Protein AF-A0A2V6L6J7-F1 (afdb_monomer)

pLDDT: mean 81.8, std 17.71, range [30.2, 98.44]

Structure (mmCIF, N/CA/C/O backbone):
data_AF-A0A2V6L6J7-F1
#
_entry.id   AF-A0A2V6L6J7-F1
#
loop_
_atom_site.group_PDB
_atom_site.id
_atom_site.type_symbol
_atom_site.label_atom_id
_atom_site.label_alt_id
_atom_site.label_comp_id
_atom_site.label_asym_id
_atom_site.label_entity_id
_atom_site.label_seq_id
_atom_site.pdbx_PDB_ins_code
_atom_site.Cartn_x
_atom_site.Cartn_y
_atom_site.Cartn_z
_atom_site.occupancy
_atom_site.B_iso_or_equiv
_atom_si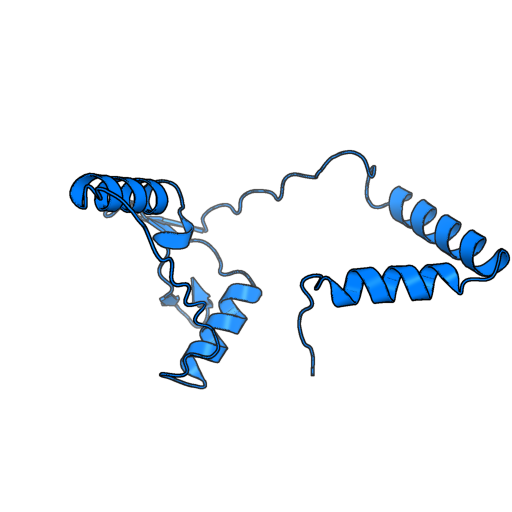te.auth_seq_id
_atom_site.auth_comp_id
_atom_site.auth_asym_id
_atom_site.auth_atom_id
_atom_site.pdbx_PDB_model_num
ATOM 1 N N . MET A 1 1 ? 20.196 -15.441 0.631 1.00 30.20 1 MET A N 1
ATOM 2 C CA . MET A 1 1 ? 21.109 -14.277 0.622 1.00 30.20 1 MET A CA 1
ATOM 3 C C . MET A 1 1 ? 20.288 -13.004 0.439 1.00 30.20 1 MET A C 1
ATOM 5 O O . MET A 1 1 ? 19.447 -12.973 -0.448 1.00 30.20 1 MET A O 1
ATOM 9 N N . SER A 1 2 ? 20.551 -12.001 1.285 1.00 36.09 2 SER A N 1
ATOM 10 C CA . SER A 1 2 ? 20.147 -10.583 1.176 1.00 36.09 2 SER A CA 1
ATOM 11 C C . SER A 1 2 ? 18.749 -10.167 1.686 1.00 36.09 2 SER A C 1
ATOM 13 O O . SER A 1 2 ? 17.811 -9.867 0.937 1.00 36.09 2 SER A O 1
ATOM 15 N N . GLU A 1 3 ? 18.656 -10.065 3.018 1.00 34.81 3 GLU A N 1
ATOM 16 C CA . GLU A 1 3 ? 17.744 -9.159 3.730 1.00 34.81 3 GLU A CA 1
ATOM 17 C C . GLU A 1 3 ? 18.051 -7.702 3.347 1.00 34.81 3 GLU A C 1
ATOM 19 O O . GLU A 1 3 ? 19.176 -7.224 3.488 1.00 34.81 3 GLU A O 1
ATOM 24 N N . VAL A 1 4 ? 17.042 -7.001 2.827 1.00 40.53 4 VAL A N 1
ATOM 25 C CA . VAL A 1 4 ? 17.108 -5.570 2.512 1.00 40.53 4 VAL A CA 1
ATOM 26 C C . VAL A 1 4 ? 16.685 -4.812 3.769 1.00 40.53 4 VAL A C 1
ATOM 28 O O . VAL A 1 4 ? 15.577 -4.969 4.272 1.00 40.53 4 VAL A O 1
ATOM 31 N N . ASN A 1 5 ? 17.639 -4.059 4.300 1.00 38.41 5 ASN A N 1
ATOM 32 C CA . ASN A 1 5 ? 17.691 -3.518 5.650 1.00 38.41 5 ASN A CA 1
ATOM 33 C C . ASN A 1 5 ? 17.030 -2.130 5.723 1.00 38.41 5 ASN A C 1
ATOM 35 O O . ASN A 1 5 ? 17.643 -1.131 5.352 1.00 38.41 5 ASN A O 1
ATOM 39 N N . ALA A 1 6 ? 15.797 -2.063 6.227 1.00 39.56 6 ALA A N 1
ATOM 40 C CA . ALA A 1 6 ? 15.282 -0.842 6.845 1.00 39.56 6 ALA A CA 1
ATOM 41 C C . ALA A 1 6 ? 15.848 -0.747 8.278 1.00 39.56 6 ALA A C 1
ATOM 43 O O . ALA A 1 6 ? 15.905 -1.769 8.969 1.00 39.56 6 ALA A O 1
ATOM 44 N N . PRO A 1 7 ? 16.278 0.432 8.764 1.00 42.53 7 PRO A N 1
ATOM 45 C CA . PRO A 1 7 ? 16.996 0.527 10.030 1.00 42.53 7 PRO A CA 1
ATOM 46 C C . PRO A 1 7 ? 16.083 0.206 11.226 1.00 42.53 7 PRO A C 1
ATOM 48 O O . PRO A 1 7 ? 15.364 1.058 11.740 1.00 42.53 7 PRO A O 1
ATOM 51 N N . SER A 1 8 ? 16.147 -1.040 11.702 1.00 52.25 8 SER A N 1
ATOM 52 C CA . SER A 1 8 ? 15.601 -1.466 12.995 1.00 52.25 8 SER A CA 1
ATOM 53 C C . SER A 1 8 ? 16.266 -0.694 14.147 1.00 52.25 8 SER A C 1
ATOM 55 O O . SER A 1 8 ? 17.456 -0.374 14.086 1.00 52.25 8 SER A O 1
ATOM 57 N N . LYS A 1 9 ? 15.538 -0.442 15.248 1.00 50.69 9 LYS A N 1
ATOM 58 C CA . LYS A 1 9 ? 16.102 0.143 16.487 1.00 50.69 9 LYS A CA 1
ATOM 59 C C . LYS A 1 9 ? 17.347 -0.620 16.969 1.00 50.69 9 LYS A C 1
ATOM 61 O O . LYS A 1 9 ? 18.286 0.002 17.463 1.00 50.69 9 LYS A O 1
ATOM 66 N N . ALA A 1 10 ? 17.393 -1.935 16.745 1.00 52.72 10 ALA A N 1
ATOM 67 C CA . ALA A 1 10 ? 18.552 -2.775 17.035 1.00 52.72 10 ALA A CA 1
ATOM 68 C C . ALA A 1 10 ? 19.786 -2.398 16.190 1.00 52.72 10 ALA A C 1
ATOM 70 O O . ALA A 1 10 ? 20.893 -2.337 16.722 1.00 52.72 10 ALA A O 1
ATOM 71 N N . ASN A 1 11 ? 19.602 -2.035 14.914 1.00 61.94 11 ASN A N 1
ATOM 72 C CA . ASN A 1 11 ? 20.689 -1.575 14.043 1.00 61.94 11 ASN A CA 1
ATOM 73 C C . ASN A 1 11 ? 21.234 -0.212 14.471 1.00 61.94 11 ASN A C 1
ATOM 75 O O . ASN A 1 11 ? 22.439 0.010 14.393 1.00 61.94 11 ASN A O 1
ATOM 79 N N . SER A 1 12 ? 20.382 0.686 14.975 1.00 59.88 12 SER A N 1
ATOM 80 C CA . SER A 1 12 ? 20.836 1.977 15.509 1.00 59.88 12 SER A CA 1
ATOM 81 C C . SER A 1 12 ? 21.705 1.804 16.761 1.00 59.88 12 SER A C 1
ATOM 83 O O . SER A 1 12 ? 22.740 2.456 16.894 1.00 59.88 12 SER A O 1
ATOM 85 N N . ILE A 1 13 ? 21.329 0.885 17.657 1.00 71.44 13 ILE A N 1
ATOM 86 C CA . ILE A 1 13 ? 22.099 0.577 18.872 1.00 71.44 13 ILE A CA 1
ATOM 87 C C . ILE A 1 13 ? 23.423 -0.110 18.513 1.00 71.44 13 ILE A C 1
ATOM 89 O O . ILE A 1 13 ? 24.479 0.328 18.970 1.00 71.44 13 ILE A O 1
ATOM 93 N N . ALA A 1 14 ? 23.388 -1.116 17.635 1.00 76.00 14 ALA A N 1
ATOM 94 C CA . ALA A 1 14 ? 24.585 -1.813 17.169 1.00 76.00 14 ALA A CA 1
ATOM 95 C C . ALA A 1 14 ? 25.555 -0.869 16.434 1.00 76.00 14 ALA A C 1
ATOM 97 O O . ALA A 1 14 ? 26.770 -0.953 16.617 1.00 76.00 14 ALA A O 1
ATOM 98 N N . LEU A 1 15 ? 25.039 0.079 15.645 1.00 72.81 15 LEU A N 1
ATOM 99 C CA . LEU A 1 15 ? 25.854 1.095 14.980 1.00 72.81 15 LEU A CA 1
ATOM 100 C C . LEU A 1 15 ? 26.526 2.030 15.994 1.00 72.81 15 LEU A C 1
ATOM 102 O O . LEU A 1 15 ? 27.722 2.289 15.880 1.00 72.81 15 LEU A O 1
ATOM 106 N N . LYS A 1 16 ? 25.795 2.487 17.019 1.00 77.62 16 LYS A N 1
ATOM 107 C CA . LYS A 1 16 ? 26.356 3.322 18.095 1.00 77.62 16 LYS A CA 1
ATOM 108 C C . LYS A 1 16 ? 27.465 2.598 18.863 1.00 77.62 16 LYS A C 1
ATOM 110 O O . LYS A 1 16 ? 28.500 3.199 19.131 1.00 77.62 16 LYS A O 1
ATOM 115 N N . GLN A 1 17 ? 27.287 1.311 19.156 1.00 79.25 17 GLN A N 1
ATOM 116 C CA . GLN A 1 17 ? 28.305 0.488 19.821 1.00 79.25 17 GLN A CA 1
ATOM 117 C C . GLN A 1 17 ? 29.558 0.306 18.953 1.00 79.25 17 GLN A C 1
ATOM 119 O O . GLN A 1 17 ? 30.677 0.465 19.438 1.00 79.25 17 GLN A O 1
ATOM 124 N N . ARG A 1 18 ? 29.387 0.049 17.650 1.00 79.50 18 ARG A N 1
ATOM 125 C CA . ARG A 1 18 ? 30.509 -0.075 16.704 1.00 79.50 18 ARG A CA 1
ATOM 126 C C . ARG A 1 18 ? 31.275 1.236 16.534 1.00 79.50 18 ARG A C 1
ATOM 128 O O . ARG A 1 18 ? 32.496 1.207 16.445 1.00 79.50 18 ARG A O 1
ATOM 135 N N . LEU A 1 19 ? 30.579 2.375 16.528 1.00 82.69 19 LEU A N 1
ATOM 136 C CA . LEU A 1 19 ? 31.206 3.699 16.483 1.00 82.69 19 LEU A CA 1
ATOM 137 C C . LEU A 1 19 ? 31.969 4.024 17.778 1.00 82.69 19 LEU A C 1
ATOM 139 O O . LEU A 1 19 ? 33.038 4.630 17.715 1.00 82.69 19 LEU A O 1
ATOM 143 N N . ALA A 1 20 ? 31.465 3.585 18.936 1.00 84.00 20 ALA A N 1
ATOM 144 C CA . ALA A 1 20 ? 32.133 3.765 20.226 1.00 84.00 20 ALA A CA 1
ATOM 145 C C . ALA A 1 20 ? 33.454 2.977 20.337 1.00 84.00 20 ALA A C 1
ATOM 147 O O . ALA A 1 20 ? 34.374 3.424 21.019 1.00 84.00 20 ALA A O 1
ATOM 148 N N . GLY A 1 21 ? 33.571 1.844 19.635 1.00 88.12 21 GLY A N 1
ATOM 149 C CA . GLY A 1 21 ? 34.775 1.006 19.613 1.00 88.12 21 GLY A CA 1
ATOM 150 C C . GLY A 1 21 ? 35.913 1.502 18.709 1.00 88.12 21 GLY A C 1
ATOM 151 O O . GLY A 1 21 ? 36.960 0.862 18.660 1.00 88.12 21 GLY A O 1
ATOM 152 N N . LEU A 1 22 ? 35.741 2.610 17.980 1.00 90.44 22 LEU A N 1
ATOM 153 C CA . LEU A 1 22 ? 36.768 3.104 17.058 1.00 90.44 22 LEU A CA 1
ATOM 154 C C . LEU A 1 22 ? 37.923 3.782 17.809 1.00 90.44 22 LEU A C 1
ATOM 156 O O . LEU A 1 22 ? 37.706 4.643 18.669 1.00 90.44 22 LEU A O 1
ATOM 160 N N . SER A 1 23 ? 39.163 3.479 17.425 1.00 91.38 23 SER A N 1
ATOM 161 C CA . SER A 1 23 ? 40.344 4.231 17.869 1.00 91.38 23 SER A CA 1
ATOM 162 C C . SER A 1 23 ? 40.348 5.657 17.299 1.00 91.38 23 SER A C 1
ATOM 164 O O . SER A 1 23 ? 39.638 5.955 16.335 1.00 91.38 23 SER A O 1
ATOM 166 N N . ALA A 1 24 ? 41.158 6.557 17.864 1.00 86.62 24 ALA A N 1
ATOM 167 C CA . ALA A 1 24 ? 41.260 7.940 17.382 1.00 86.62 24 ALA A CA 1
ATOM 168 C C . ALA A 1 24 ? 41.613 8.013 15.881 1.00 86.62 24 ALA A C 1
ATOM 170 O O . ALA A 1 24 ? 40.986 8.760 15.131 1.00 86.62 24 ALA A O 1
ATOM 171 N N . ASN A 1 25 ? 42.529 7.156 15.422 1.00 88.69 25 ASN A N 1
ATOM 172 C CA . ASN A 1 25 ? 42.944 7.095 14.018 1.00 88.69 25 ASN A CA 1
ATOM 173 C C . ASN A 1 25 ? 41.842 6.533 13.106 1.00 88.69 25 ASN A C 1
ATOM 175 O O . ASN A 1 25 ? 41.653 7.019 11.994 1.00 88.69 25 ASN A O 1
ATOM 179 N N . GLN A 1 26 ? 41.071 5.547 13.577 1.00 87.56 26 GLN A N 1
ATOM 180 C CA . GLN A 1 26 ? 39.934 5.004 12.827 1.00 87.56 26 GLN A CA 1
ATOM 181 C C . GLN A 1 26 ? 38.789 6.016 12.709 1.00 87.56 26 GLN A C 1
ATOM 183 O O . GLN A 1 26 ? 38.180 6.123 11.647 1.00 87.56 26 GLN A O 1
ATOM 188 N N . ARG A 1 27 ? 38.523 6.794 13.769 1.00 84.75 27 ARG A N 1
ATOM 189 C CA . ARG A 1 27 ? 37.561 7.906 13.724 1.00 84.75 27 ARG A CA 1
ATOM 190 C C . ARG A 1 27 ? 38.013 8.982 12.743 1.00 84.75 27 ARG A C 1
ATOM 192 O O . ARG A 1 27 ? 37.205 9.419 11.934 1.00 84.75 27 ARG A O 1
ATOM 199 N N . ALA A 1 28 ? 39.292 9.359 12.765 1.00 84.94 28 ALA A N 1
ATOM 200 C CA . ALA A 1 28 ? 39.850 10.333 11.829 1.00 84.94 28 ALA A CA 1
ATOM 201 C C . ALA A 1 28 ? 39.745 9.857 10.369 1.00 84.94 28 ALA A C 1
ATOM 203 O O . ALA A 1 28 ? 39.314 10.617 9.505 1.00 84.94 28 ALA A O 1
ATOM 204 N N . LEU A 1 29 ? 40.056 8.583 10.098 1.00 88.25 29 LEU A N 1
ATOM 205 C CA . LEU A 1 29 ? 39.926 7.995 8.762 1.00 88.25 29 LEU A CA 1
ATOM 206 C C . LEU A 1 29 ? 38.462 7.920 8.300 1.00 88.25 29 LEU A C 1
ATOM 208 O O . LEU A 1 29 ? 38.170 8.221 7.145 1.00 88.25 29 LEU A O 1
ATOM 212 N N . LEU A 1 30 ? 37.539 7.542 9.189 1.00 85.50 30 LEU A N 1
ATOM 213 C CA . LEU A 1 30 ? 36.106 7.507 8.892 1.00 85.50 30 LEU A CA 1
ATOM 214 C C . LEU A 1 30 ? 35.566 8.908 8.581 1.00 85.50 30 LEU A C 1
ATOM 216 O O . LEU A 1 30 ? 34.865 9.074 7.590 1.00 85.50 30 LEU A O 1
ATOM 220 N N . LEU A 1 31 ? 35.909 9.912 9.393 1.00 84.62 31 LEU A N 1
ATOM 221 C CA . LEU A 1 31 ? 35.501 11.300 9.165 1.00 84.62 31 LEU A CA 1
ATOM 222 C C . LEU A 1 31 ? 36.067 11.848 7.854 1.00 84.62 31 LEU A C 1
ATOM 224 O O . LEU A 1 31 ? 35.345 12.518 7.121 1.00 84.62 31 LEU A O 1
ATOM 228 N N . ARG A 1 32 ? 37.321 11.512 7.528 1.00 81.00 32 ARG A N 1
ATOM 229 C CA . ARG A 1 32 ? 37.935 11.857 6.245 1.00 81.00 32 ARG A CA 1
ATOM 230 C C . ARG A 1 32 ? 37.170 11.239 5.072 1.00 81.00 32 ARG A C 1
ATOM 232 O O . ARG A 1 32 ? 36.793 11.972 4.172 1.00 81.00 32 ARG A O 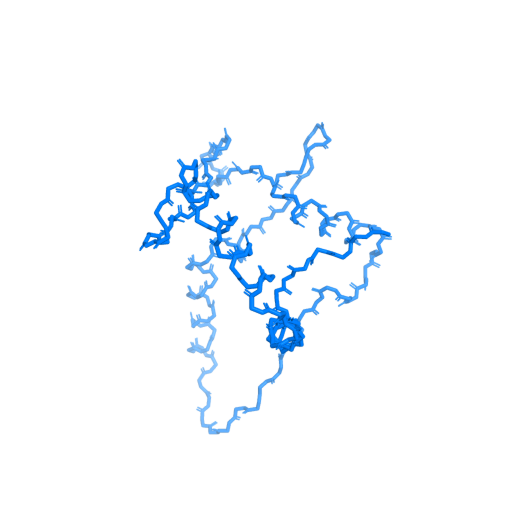1
ATOM 239 N N . ARG A 1 33 ? 36.846 9.941 5.122 1.00 79.94 33 ARG A N 1
ATOM 240 C CA . ARG A 1 33 ? 36.060 9.272 4.066 1.00 79.94 33 ARG A CA 1
ATOM 241 C C . ARG A 1 33 ? 34.640 9.824 3.940 1.00 79.94 33 ARG A C 1
ATOM 243 O O . ARG A 1 33 ? 34.180 10.049 2.834 1.00 79.94 33 ARG A O 1
ATOM 250 N N . LEU A 1 34 ? 33.963 10.085 5.060 1.00 79.00 34 LEU A N 1
ATOM 251 C CA . LEU A 1 34 ? 32.627 10.699 5.066 1.00 79.00 34 LEU A CA 1
ATOM 252 C C . LEU A 1 34 ? 32.639 12.153 4.562 1.00 79.00 34 LEU A C 1
ATOM 254 O O . LEU A 1 34 ? 31.601 12.658 4.142 1.00 79.00 34 LEU A O 1
ATOM 258 N N . GLY A 1 35 ? 33.781 12.840 4.650 1.00 67.31 35 GLY A N 1
ATOM 259 C CA . GLY A 1 35 ? 33.996 14.165 4.070 1.00 67.31 35 GLY A CA 1
ATOM 260 C C . GLY A 1 35 ? 34.349 14.116 2.582 1.00 67.31 35 GLY A C 1
ATOM 261 O O . GLY A 1 35 ? 33.833 14.926 1.823 1.00 67.31 35 GLY A O 1
ATOM 262 N N . GLU A 1 36 ? 35.166 13.148 2.160 1.00 61.75 36 GLU A N 1
ATOM 263 C CA . GLU A 1 36 ? 35.541 12.916 0.755 1.00 61.75 36 GLU A CA 1
ATOM 264 C C . GLU A 1 36 ? 34.332 12.452 -0.090 1.00 61.75 36 GLU A C 1
ATOM 266 O O . GLU A 1 36 ? 34.170 12.886 -1.228 1.00 61.75 36 GLU A O 1
ATOM 271 N N . ASP A 1 37 ? 33.405 11.682 0.489 1.00 53.31 37 ASP A N 1
ATOM 272 C CA . ASP A 1 37 ? 32.157 11.259 -0.176 1.00 53.31 37 ASP A CA 1
ATOM 273 C C . ASP A 1 37 ? 31.137 12.415 -0.333 1.00 53.31 37 ASP A C 1
ATOM 275 O O . ASP A 1 37 ? 30.230 12.371 -1.164 1.00 53.31 37 ASP A O 1
ATOM 279 N N . LYS A 1 38 ? 31.304 13.514 0.426 1.00 51.69 38 LYS A N 1
ATOM 280 C CA . LYS A 1 38 ? 30.492 14.740 0.276 1.00 51.69 38 LYS A CA 1
ATOM 281 C C . LYS A 1 38 ? 30.953 15.645 -0.870 1.00 51.69 38 LYS A C 1
ATOM 283 O O . LYS A 1 38 ? 30.208 16.552 -1.241 1.00 51.69 38 LYS A O 1
ATOM 288 N N . SER A 1 39 ? 32.156 15.435 -1.416 1.00 47.03 39 SER A N 1
ATOM 289 C CA . SER A 1 39 ? 32.667 16.227 -2.547 1.00 47.03 39 SER A CA 1
ATOM 290 C C . SER A 1 39 ? 32.174 15.757 -3.922 1.00 47.03 39 SER A C 1
ATOM 292 O O . SER A 1 39 ? 32.237 16.548 -4.857 1.00 47.03 39 SER A O 1
ATOM 294 N N . GLU A 1 40 ? 31.601 14.551 -4.044 1.00 48.81 40 GLU A N 1
ATOM 295 C CA . GLU A 1 40 ? 30.917 14.101 -5.277 1.00 48.81 40 GLU A CA 1
ATOM 296 C C . GLU A 1 40 ? 29.401 13.893 -5.110 1.00 48.81 40 GLU A C 1
ATOM 298 O O . GLU A 1 40 ? 28.659 13.928 -6.093 1.00 48.81 40 GLU A O 1
ATOM 303 N N . VAL A 1 41 ? 28.888 13.793 -3.878 1.00 49.91 41 VAL A N 1
ATOM 304 C CA . VAL A 1 41 ? 27.444 13.790 -3.603 1.00 49.91 41 VAL A CA 1
ATOM 305 C C . VAL A 1 41 ? 27.117 14.954 -2.674 1.00 49.91 41 VAL A C 1
ATOM 307 O O . VAL A 1 41 ? 27.402 14.930 -1.480 1.00 49.91 41 VAL A O 1
ATOM 310 N N . GLY A 1 42 ? 26.549 16.006 -3.269 1.00 45.88 42 GLY A N 1
ATOM 311 C CA . GLY A 1 42 ? 26.365 17.319 -2.658 1.00 45.88 42 GLY A CA 1
ATOM 312 C C . GLY A 1 42 ? 25.810 17.324 -1.229 1.00 45.88 42 GLY A C 1
ATOM 313 O O . GLY A 1 42 ? 24.902 16.572 -0.890 1.00 45.88 42 GLY A O 1
ATOM 314 N N . SER A 1 43 ? 26.373 18.238 -0.433 1.00 48.28 43 SER A N 1
ATOM 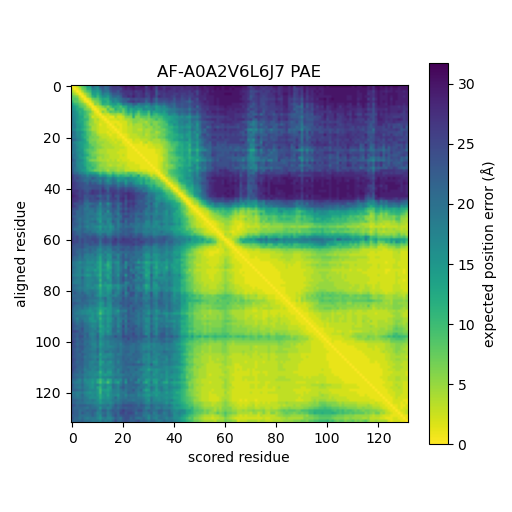315 C CA . SER A 1 43 ? 25.807 18.888 0.756 1.00 48.28 43 SER A CA 1
ATOM 316 C C . SER A 1 43 ? 24.792 18.068 1.566 1.00 48.28 43 SER A C 1
ATOM 318 O O . SER A 1 43 ? 23.587 18.061 1.311 1.00 48.28 43 SER A O 1
ATOM 320 N N . ALA A 1 44 ? 25.283 17.457 2.646 1.00 50.25 44 ALA A N 1
ATOM 321 C CA . ALA A 1 44 ? 24.456 17.030 3.768 1.00 50.25 44 ALA A CA 1
ATOM 322 C C . ALA A 1 44 ? 23.822 18.260 4.447 1.00 50.25 44 ALA A C 1
ATOM 324 O O . ALA A 1 44 ? 24.391 18.827 5.378 1.00 50.25 44 ALA A O 1
ATOM 325 N N . GLY A 1 45 ? 22.664 18.672 3.939 1.00 48.09 45 GLY A N 1
ATOM 326 C CA . GLY A 1 45 ? 21.898 19.826 4.411 1.00 48.09 45 GLY A CA 1
ATOM 327 C C . GLY A 1 45 ? 20.530 19.962 3.743 1.00 48.09 45 GLY A C 1
ATOM 328 O O . GLY A 1 45 ? 19.606 20.484 4.355 1.00 48.09 45 GLY A O 1
ATOM 329 N N . GLU A 1 46 ? 20.349 19.406 2.547 1.00 51.00 46 GLU A N 1
ATOM 330 C CA . GLU A 1 46 ? 19.032 19.278 1.930 1.00 51.00 46 GLU A CA 1
ATOM 331 C C . GLU A 1 46 ? 18.595 17.819 2.006 1.00 51.00 46 GLU A C 1
ATOM 333 O O . GLU A 1 46 ? 19.252 16.931 1.460 1.00 51.00 46 GLU A O 1
ATOM 338 N N . TRP A 1 47 ? 17.458 17.550 2.653 1.00 55.38 47 TRP A N 1
ATOM 339 C CA . TRP A 1 47 ? 16.674 16.376 2.286 1.00 55.38 47 TRP A CA 1
ATOM 340 C C . TRP A 1 47 ? 16.377 16.537 0.799 1.00 55.38 47 TRP A C 1
ATOM 342 O O . TRP A 1 47 ? 15.447 17.252 0.431 1.00 55.38 47 TRP A O 1
ATOM 352 N N . ARG A 1 48 ? 17.198 15.926 -0.062 1.00 62.53 48 ARG A N 1
ATOM 353 C CA . ARG A 1 48 ? 16.900 15.830 -1.485 1.00 62.53 48 ARG A CA 1
ATOM 354 C C . ARG A 1 48 ? 15.561 15.125 -1.565 1.00 62.53 48 ARG A C 1
ATOM 356 O O . ARG A 1 48 ? 15.469 13.929 -1.282 1.00 62.53 48 ARG A O 1
ATOM 363 N N . ALA A 1 49 ? 14.520 15.901 -1.856 1.00 71.69 49 ALA A N 1
ATOM 364 C CA . ALA A 1 49 ? 13.195 15.371 -2.087 1.00 71.69 49 ALA A CA 1
ATOM 365 C C . ALA A 1 49 ? 13.349 14.229 -3.089 1.00 71.69 49 ALA A C 1
ATOM 367 O O . ALA A 1 49 ? 13.948 14.425 -4.149 1.00 71.69 49 ALA A O 1
ATOM 368 N N . ILE A 1 50 ? 12.883 13.033 -2.722 1.00 72.06 50 ILE A N 1
ATOM 369 C CA . ILE A 1 50 ? 12.885 11.902 -3.645 1.00 72.06 50 ILE A CA 1
ATOM 370 C C . ILE A 1 50 ? 12.066 12.369 -4.851 1.00 72.06 50 ILE A C 1
ATOM 372 O O . ILE A 1 50 ? 10.887 12.701 -4.666 1.00 72.06 50 ILE A O 1
ATOM 376 N N . PRO A 1 51 ? 12.671 12.474 -6.049 1.00 75.81 51 PRO A N 1
ATOM 377 C CA . PRO A 1 51 ? 11.952 12.942 -7.217 1.00 75.81 51 PRO A CA 1
ATOM 378 C C . PRO A 1 51 ? 10.727 12.060 -7.416 1.00 75.81 51 PRO A C 1
ATOM 380 O O . PRO A 1 51 ? 10.825 10.832 -7.342 1.00 75.81 51 PRO A O 1
ATOM 383 N N . ARG A 1 52 ? 9.561 12.673 -7.634 1.00 78.44 52 ARG A N 1
ATOM 384 C CA . ARG A 1 52 ? 8.370 11.895 -7.971 1.00 78.44 52 ARG A CA 1
ATOM 385 C C . ARG A 1 52 ? 8.635 11.177 -9.288 1.00 78.44 52 ARG A C 1
ATOM 387 O O . ARG A 1 52 ? 9.052 11.811 -10.256 1.00 78.44 52 ARG A O 1
ATOM 394 N N . ALA A 1 53 ? 8.394 9.868 -9.303 1.00 81.12 53 ALA A N 1
ATOM 395 C CA . ALA A 1 53 ? 8.408 9.105 -10.539 1.00 81.12 53 ALA A CA 1
ATOM 396 C C . ALA A 1 53 ? 7.404 9.733 -11.514 1.00 81.12 53 ALA A C 1
ATOM 398 O O . ALA A 1 53 ? 6.311 10.140 -11.111 1.00 81.12 53 ALA A O 1
ATOM 399 N N . GLN A 1 54 ? 7.798 9.847 -12.777 1.00 86.88 54 GLN A N 1
ATOM 400 C CA . GLN A 1 54 ? 6.881 10.251 -13.833 1.00 86.88 54 GLN A CA 1
ATOM 401 C C . GLN A 1 54 ? 6.092 9.017 -14.286 1.00 86.88 54 GLN A C 1
ATOM 403 O O . GLN A 1 54 ? 6.658 7.919 -14.297 1.00 86.88 54 GLN A O 1
ATOM 408 N N . PRO A 1 55 ? 4.798 9.166 -14.610 1.00 91.38 55 PRO A N 1
ATOM 409 C CA . PRO A 1 55 ? 4.024 8.056 -15.140 1.00 91.38 55 PRO A CA 1
ATOM 410 C C . PRO A 1 55 ? 4.559 7.656 -16.518 1.00 91.38 55 PRO A C 1
ATOM 412 O O . PRO A 1 55 ? 4.958 8.510 -17.307 1.00 91.38 55 PRO A O 1
ATOM 415 N N . LEU A 1 56 ? 4.540 6.357 -16.808 1.00 89.94 56 LEU A N 1
ATOM 416 C CA . LEU A 1 56 ? 4.846 5.805 -18.129 1.00 89.94 56 LEU A CA 1
ATOM 417 C C . LEU A 1 56 ? 3.728 6.118 -19.121 1.00 89.94 56 LEU A C 1
ATOM 419 O O . LEU A 1 56 ? 3.986 6.440 -20.276 1.00 89.94 56 LEU A O 1
ATOM 423 N N . ARG A 1 57 ? 2.480 6.036 -18.652 1.00 92.06 57 ARG A N 1
ATOM 424 C CA . ARG A 1 57 ? 1.279 6.389 -19.409 1.00 92.06 57 ARG A CA 1
ATOM 425 C C . ARG A 1 57 ? 0.169 6.842 -18.470 1.00 92.06 57 ARG A C 1
ATOM 427 O O . ARG A 1 57 ? 0.167 6.508 -17.283 1.00 92.06 57 ARG A O 1
ATOM 434 N N . VAL A 1 58 ? -0.766 7.606 -19.019 1.00 90.50 58 VAL A N 1
ATOM 435 C CA . VAL A 1 58 ? -2.004 8.000 -18.347 1.00 90.50 58 VAL A CA 1
ATOM 436 C C . VAL A 1 58 ? -3.159 7.531 -19.214 1.00 90.50 58 VAL A C 1
ATOM 438 O O . VAL A 1 58 ? -3.244 7.885 -20.386 1.00 90.50 58 VAL A O 1
ATOM 441 N N . GLU A 1 59 ? -4.021 6.716 -18.634 1.00 88.00 59 GLU A N 1
ATOM 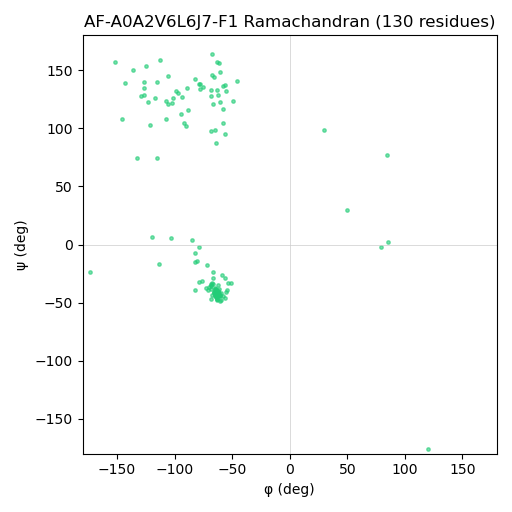442 C CA . GLU A 1 59 ? -5.240 6.214 -19.250 1.00 88.00 59 GLU A CA 1
ATOM 443 C C . GLU A 1 59 ? -6.370 7.202 -18.939 1.00 88.00 59 GLU A C 1
ATOM 445 O O . GLU A 1 59 ? -6.469 7.698 -17.816 1.00 88.00 59 GLU A O 1
ATOM 450 N N . GLU A 1 60 ? -7.182 7.565 -19.936 1.00 78.25 60 GLU A N 1
ATOM 451 C CA . GLU A 1 60 ? -8.180 8.637 -19.784 1.00 78.25 60 GLU A CA 1
ATOM 452 C C . GLU A 1 60 ? -9.442 8.181 -19.038 1.00 78.25 60 GLU A C 1
ATOM 454 O O . GLU A 1 60 ? -10.040 8.964 -18.293 1.00 78.25 60 GLU A O 1
ATOM 459 N N . HIS A 1 61 ? -9.838 6.914 -19.191 1.00 72.25 61 HIS A N 1
ATOM 460 C CA . HIS A 1 61 ? -11.089 6.382 -18.653 1.00 72.25 61 HIS A CA 1
ATOM 461 C C . HIS A 1 61 ? -10.966 4.915 -18.207 1.00 72.25 61 HIS A C 1
ATOM 463 O O . HIS A 1 61 ? -10.959 4.032 -19.063 1.00 72.25 61 HIS A O 1
ATOM 469 N N . PRO A 1 62 ? -10.972 4.625 -16.889 1.00 76.75 62 PRO A N 1
ATOM 470 C CA . PRO A 1 62 ? -10.841 5.564 -15.765 1.00 76.75 62 PRO A CA 1
ATOM 471 C C . PRO A 1 62 ? -9.492 6.305 -15.788 1.00 76.75 62 PRO A C 1
ATOM 473 O O . PRO A 1 62 ? -8.527 5.797 -16.345 1.00 76.75 62 PRO A O 1
ATOM 476 N N . ARG A 1 63 ? -9.404 7.495 -15.164 1.00 82.56 63 ARG A N 1
ATOM 477 C CA . ARG A 1 63 ? -8.126 8.224 -15.050 1.00 82.56 63 ARG A CA 1
ATOM 478 C C . ARG A 1 63 ? -7.134 7.449 -14.183 1.00 82.56 63 ARG A C 1
ATOM 480 O O . ARG A 1 63 ? -7.199 7.541 -12.957 1.00 82.56 63 ARG A O 1
ATOM 487 N N . VAL A 1 64 ? -6.227 6.713 -14.818 1.00 88.12 64 VAL A N 1
ATOM 488 C CA . VAL A 1 64 ? -5.217 5.870 -14.163 1.00 88.12 64 VAL A CA 1
ATOM 489 C C . VAL A 1 64 ? -3.841 6.235 -14.700 1.00 88.12 64 VAL A C 1
ATOM 491 O O . VAL A 1 64 ? -3.626 6.295 -15.904 1.00 88.12 64 VAL A O 1
ATOM 494 N N . ALA A 1 65 ? -2.902 6.505 -13.800 1.00 91.12 65 ALA A N 1
ATOM 495 C CA . ALA A 1 65 ? -1.508 6.733 -14.147 1.00 91.12 65 ALA A CA 1
ATOM 496 C C . ALA A 1 65 ? -0.708 5.466 -13.838 1.00 91.12 65 ALA A C 1
ATOM 498 O O . ALA A 1 65 ? -0.762 4.959 -12.717 1.00 91.12 65 ALA A O 1
ATOM 499 N N . VAL A 1 66 ? 0.023 4.968 -14.831 1.00 92.12 66 VAL A N 1
ATOM 500 C CA . VAL A 1 66 ? 0.822 3.744 -14.729 1.00 92.12 66 VAL A CA 1
ATOM 501 C C . VAL A 1 66 ? 2.270 4.119 -14.463 1.00 92.12 66 VAL A C 1
ATOM 503 O O . VAL A 1 66 ? 2.827 4.986 -15.137 1.00 92.12 66 VAL A O 1
ATOM 506 N N . TYR A 1 67 ? 2.883 3.474 -13.478 1.00 92.56 67 TYR A N 1
ATOM 507 C CA . TYR A 1 67 ? 4.247 3.747 -13.033 1.00 92.56 67 TYR A CA 1
ATOM 508 C C . TYR A 1 67 ? 5.071 2.462 -13.083 1.00 92.56 67 TYR A C 1
ATOM 510 O O . TYR A 1 67 ? 4.511 1.382 -12.930 1.00 92.56 67 TYR A O 1
ATOM 518 N N . PRO A 1 68 ? 6.400 2.545 -13.250 1.00 90.19 68 PRO A N 1
ATOM 519 C CA . PRO A 1 68 ? 7.230 1.362 -13.105 1.00 90.19 68 PRO A CA 1
ATOM 520 C C . PRO A 1 68 ? 7.231 0.921 -11.637 1.00 90.19 68 PRO A C 1
ATOM 522 O O . PRO A 1 68 ? 7.466 1.738 -10.736 1.00 90.19 68 PRO A O 1
ATOM 525 N N . ALA A 1 69 ? 7.030 -0.372 -11.381 1.00 92.62 69 ALA A N 1
ATOM 526 C CA . ALA A 1 69 ? 7.158 -0.900 -10.032 1.00 92.62 69 ALA A CA 1
ATOM 527 C C . ALA A 1 69 ? 8.599 -0.743 -9.522 1.00 92.62 69 ALA A C 1
ATOM 529 O O . ALA A 1 69 ? 9.583 -1.091 -10.179 1.00 92.62 69 ALA A O 1
ATOM 530 N N . SER A 1 70 ? 8.745 -0.254 -8.294 1.00 91.75 70 SER A N 1
ATOM 531 C CA . SER A 1 70 ? 10.036 -0.242 -7.611 1.00 91.75 70 SER A CA 1
ATOM 532 C C . SER A 1 70 ? 10.547 -1.668 -7.383 1.00 91.75 70 SER A C 1
ATOM 534 O O . SER A 1 70 ? 9.776 -2.618 -7.236 1.00 91.75 70 SER A O 1
ATOM 536 N N . ARG A 1 71 ? 11.865 -1.823 -7.219 1.00 92.38 71 ARG A N 1
ATOM 537 C CA . ARG A 1 71 ? 12.482 -3.121 -6.878 1.00 92.38 71 ARG A CA 1
ATOM 538 C C . ARG A 1 71 ? 11.874 -3.765 -5.624 1.00 92.38 71 ARG A C 1
ATOM 540 O O . ARG A 1 71 ? 11.796 -4.986 -5.527 1.00 92.38 71 ARG A O 1
ATOM 547 N N . GLY A 1 72 ? 11.451 -2.947 -4.656 1.00 93.06 72 GLY A N 1
ATOM 548 C CA . GLY A 1 72 ? 10.769 -3.423 -3.452 1.00 93.06 72 GLY A CA 1
ATOM 549 C C . GLY A 1 72 ? 9.385 -3.998 -3.758 1.00 93.06 72 GLY A C 1
ATOM 550 O O . GLY A 1 72 ? 9.057 -5.077 -3.267 1.00 93.06 72 GLY A O 1
ATOM 551 N N . GLN A 1 73 ? 8.613 -3.319 -4.611 1.00 94.94 73 GLN A N 1
ATOM 552 C CA . GLN A 1 73 ? 7.304 -3.793 -5.072 1.00 94.94 73 GLN A CA 1
ATOM 553 C C . GLN A 1 73 ? 7.433 -5.082 -5.894 1.00 94.94 73 GLN A C 1
ATOM 555 O O . GLN A 1 73 ? 6.740 -6.045 -5.592 1.00 94.94 73 GLN A O 1
ATOM 560 N N . GLN A 1 74 ? 8.389 -5.162 -6.828 1.00 95.12 74 GLN A N 1
ATOM 561 C CA . GLN A 1 74 ? 8.667 -6.383 -7.602 1.00 95.12 74 GLN A CA 1
ATOM 562 C C . GLN A 1 74 ? 9.011 -7.578 -6.704 1.00 95.12 74 GLN A C 1
ATOM 564 O O . GLN A 1 74 ? 8.477 -8.674 -6.874 1.00 95.12 74 GLN A O 1
ATOM 569 N N . ARG A 1 75 ? 9.865 -7.366 -5.693 1.00 94.62 75 ARG A N 1
ATOM 570 C CA . ARG A 1 75 ? 10.197 -8.404 -4.710 1.00 94.62 75 ARG A CA 1
ATOM 571 C C . ARG A 1 75 ? 8.961 -8.854 -3.932 1.00 94.62 75 ARG A C 1
ATOM 573 O O . ARG A 1 75 ? 8.791 -10.051 -3.721 1.00 94.62 75 ARG A O 1
ATOM 580 N N . MET A 1 76 ? 8.125 -7.916 -3.489 1.00 94.44 76 MET A N 1
ATOM 581 C CA . MET A 1 76 ? 6.913 -8.240 -2.735 1.00 94.44 76 MET A CA 1
ATOM 582 C C . MET A 1 76 ? 5.900 -9.007 -3.590 1.00 94.44 76 MET A C 1
ATOM 584 O O . MET A 1 76 ? 5.335 -9.990 -3.124 1.00 94.44 76 MET A O 1
ATOM 588 N N . TRP A 1 77 ? 5.731 -8.610 -4.852 1.00 93.19 77 TRP A N 1
ATOM 589 C CA . TRP A 1 77 ? 4.886 -9.305 -5.821 1.00 93.19 77 TRP A CA 1
ATOM 590 C C . TRP A 1 77 ? 5.337 -10.749 -6.041 1.00 93.19 77 TRP A C 1
ATOM 592 O O . TRP A 1 77 ? 4.540 -11.678 -5.920 1.00 93.19 77 TRP A O 1
ATOM 602 N N . PHE A 1 78 ? 6.639 -10.958 -6.258 1.00 93.12 78 PHE A N 1
ATOM 603 C CA . PHE A 1 78 ? 7.210 -12.300 -6.352 1.00 93.12 78 PHE A CA 1
ATOM 604 C C . PHE A 1 78 ? 6.908 -13.134 -5.101 1.00 93.12 78 PHE A C 1
ATOM 606 O O . PHE A 1 78 ? 6.482 -14.277 -5.214 1.00 93.12 78 PHE A O 1
ATOM 613 N N . LEU A 1 79 ? 7.094 -12.566 -3.906 1.00 93.25 79 LEU A N 1
ATOM 614 C CA . LEU A 1 79 ? 6.847 -13.269 -2.645 1.00 93.25 79 LEU A CA 1
ATOM 615 C C . LEU A 1 79 ? 5.367 -13.621 -2.448 1.00 93.25 79 LEU A C 1
ATOM 617 O O . LEU A 1 79 ? 5.069 -14.717 -1.974 1.00 93.25 79 LEU A O 1
ATOM 621 N N . HIS A 1 80 ? 4.458 -12.727 -2.843 1.00 91.62 80 HIS A N 1
ATOM 622 C CA . HIS A 1 80 ? 3.019 -12.976 -2.824 1.00 91.62 80 HIS A CA 1
ATOM 623 C C . HIS A 1 80 ? 2.641 -14.166 -3.720 1.00 91.62 80 HIS A C 1
ATOM 625 O O . HIS A 1 80 ? 1.892 -15.043 -3.291 1.00 91.62 80 HIS A O 1
ATOM 631 N N . HIS A 1 81 ? 3.210 -14.242 -4.927 1.00 91.38 81 HIS A N 1
ATOM 632 C CA . HIS A 1 81 ? 2.967 -15.350 -5.856 1.00 91.38 81 HIS A CA 1
ATOM 633 C C . HIS A 1 81 ? 3.703 -16.644 -5.497 1.00 91.38 81 HIS A C 1
ATOM 635 O O . HIS A 1 81 ? 3.194 -17.727 -5.770 1.00 91.38 81 HIS A O 1
ATOM 641 N N . TYR A 1 82 ? 4.884 -16.553 -4.886 1.00 93.81 82 TYR A N 1
ATOM 642 C CA . TYR A 1 82 ? 5.676 -17.714 -4.482 1.00 93.81 82 TYR A CA 1
ATOM 643 C C . TYR A 1 82 ? 5.013 -18.503 -3.344 1.00 93.81 82 TYR A C 1
ATOM 645 O O . TYR A 1 82 ? 5.118 -19.727 -3.298 1.00 93.81 82 TYR A O 1
ATOM 653 N N . ALA A 1 83 ? 4.314 -17.817 -2.435 1.00 92.19 83 ALA A N 1
ATOM 654 C CA . ALA A 1 83 ? 3.588 -18.438 -1.328 1.00 92.19 83 ALA A CA 1
ATOM 655 C C . ALA A 1 83 ? 2.155 -17.877 -1.206 1.00 92.19 83 ALA A C 1
ATOM 657 O O . ALA A 1 83 ? 1.874 -17.100 -0.283 1.00 92.19 83 ALA A O 1
ATOM 658 N N . PRO A 1 84 ? 1.234 -18.268 -2.108 1.00 92.06 84 PRO A N 1
ATOM 659 C CA . PRO A 1 84 ? -0.142 -17.784 -2.091 1.00 92.06 84 PRO A CA 1
ATOM 660 C C . PRO A 1 84 ? -0.835 -18.093 -0.758 1.00 92.06 84 PRO A C 1
ATOM 662 O O . PRO A 1 84 ? -0.703 -19.186 -0.212 1.00 92.06 84 PRO A O 1
ATOM 665 N N . GLY A 1 85 ? -1.575 -17.122 -0.222 1.00 90.31 85 GLY A N 1
ATOM 666 C CA . GLY A 1 85 ? -2.287 -17.255 1.057 1.00 90.31 85 GLY A CA 1
ATOM 667 C C . GLY A 1 85 ? -1.418 -17.089 2.310 1.00 90.31 85 GLY A C 1
ATOM 668 O O . GLY A 1 85 ? -1.947 -17.109 3.420 1.00 90.31 85 GLY A O 1
ATOM 669 N N . SER A 1 86 ? -0.105 -16.886 2.167 1.00 92.88 86 SER A N 1
ATOM 670 C CA . SER A 1 86 ? 0.772 -16.606 3.305 1.00 92.88 86 SER A CA 1
ATOM 671 C C . SER A 1 86 ? 0.481 -15.226 3.921 1.00 92.88 86 SER A C 1
ATOM 673 O O . SER A 1 86 ? 0.537 -14.220 3.209 1.00 92.88 86 SER A O 1
ATOM 675 N N . PRO A 1 87 ? 0.252 -15.127 5.246 1.00 92.06 87 PRO A N 1
ATOM 676 C CA . PRO A 1 87 ? 0.008 -13.853 5.921 1.00 92.06 87 PRO A CA 1
ATOM 677 C C . PRO A 1 87 ? 1.301 -13.127 6.322 1.00 92.06 87 PRO A C 1
ATOM 679 O O . PRO A 1 87 ? 1.237 -12.093 6.979 1.00 92.06 87 PRO A O 1
ATOM 682 N N . VAL A 1 88 ? 2.481 -13.657 5.972 1.00 93.00 88 VAL A N 1
ATOM 683 C CA . VAL A 1 88 ? 3.793 -13.176 6.460 1.00 93.00 88 VAL A CA 1
ATOM 684 C C . VAL A 1 88 ? 4.037 -11.689 6.176 1.00 93.00 88 VAL A C 1
ATOM 686 O O . VAL A 1 88 ? 4.741 -11.030 6.936 1.00 93.00 88 VAL A O 1
ATOM 689 N N . TYR A 1 89 ? 3.442 -11.152 5.109 1.00 89.50 89 TYR A N 1
ATOM 690 C CA . TYR A 1 89 ? 3.563 -9.741 4.727 1.00 89.50 89 TYR A CA 1
ATOM 691 C C . TYR A 1 89 ? 2.328 -8.896 5.064 1.00 89.50 89 TYR A C 1
ATOM 693 O O . TYR A 1 89 ? 2.280 -7.713 4.730 1.00 89.50 89 TYR A O 1
ATOM 701 N N . CYS A 1 90 ? 1.342 -9.466 5.758 1.00 91.62 90 CYS A N 1
ATOM 702 C CA . CYS A 1 90 ? 0.256 -8.702 6.354 1.00 91.62 90 CYS A CA 1
ATOM 703 C C . CYS A 1 90 ? 0.750 -8.027 7.640 1.00 91.62 90 CYS A C 1
ATOM 705 O O . CYS A 1 90 ? 1.430 -8.642 8.459 1.00 91.62 90 CYS A O 1
ATOM 707 N N . VAL A 1 91 ? 0.360 -6.769 7.851 1.00 93.62 91 VAL A N 1
ATOM 708 C CA . VAL A 1 91 ? 0.664 -6.014 9.078 1.00 93.62 91 VAL A CA 1
ATOM 709 C C . VAL A 1 91 ? -0.649 -5.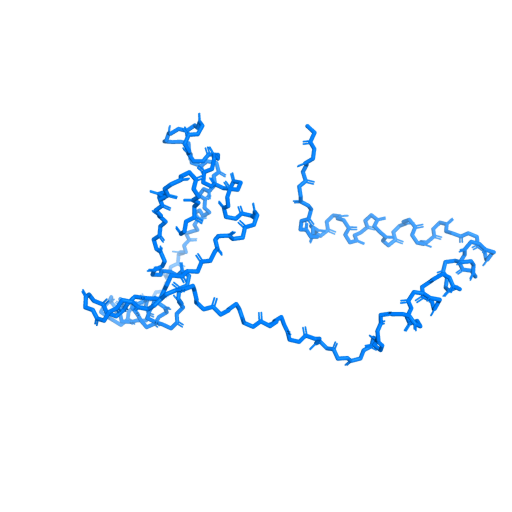715 9.807 1.00 93.62 91 VAL A C 1
ATOM 711 O O . VAL A 1 91 ? -1.157 -4.595 9.727 1.00 93.62 91 VAL A O 1
ATOM 714 N N . PRO A 1 92 ? -1.268 -6.714 10.463 1.00 94.75 92 PRO A N 1
ATOM 715 C CA . PRO A 1 92 ? -2.502 -6.491 11.198 1.00 94.75 92 PRO A CA 1
ATOM 716 C C . PRO A 1 92 ? -2.238 -5.602 12.417 1.00 94.75 92 PRO A C 1
ATOM 718 O O . PRO A 1 92 ? -1.183 -5.655 13.049 1.00 94.75 92 PRO A O 1
ATOM 721 N N . SER A 1 93 ? -3.211 -4.769 12.762 1.00 95.00 93 SER A N 1
ATOM 722 C CA . SER A 1 93 ? -3.198 -3.957 13.977 1.00 95.00 93 SER A CA 1
ATOM 723 C C . SER A 1 93 ? -4.615 -3.883 14.524 1.00 95.00 93 SER A C 1
ATOM 725 O O . SER A 1 93 ? -5.566 -3.756 13.756 1.00 95.00 93 SER A O 1
ATOM 727 N N . ALA A 1 94 ? -4.754 -3.977 15.843 1.00 95.94 94 ALA A N 1
ATOM 728 C CA . ALA A 1 94 ? -6.037 -3.904 16.525 1.00 95.94 94 ALA A CA 1
ATOM 729 C C . ALA A 1 94 ? -5.979 -2.830 17.611 1.00 95.94 94 ALA A C 1
ATOM 731 O O . ALA A 1 94 ? -4.981 -2.706 18.322 1.00 95.94 94 ALA A O 1
ATOM 732 N N . PHE A 1 95 ? -7.062 -2.067 17.736 1.00 93.44 95 PHE A N 1
ATOM 733 C CA . PHE A 1 95 ? -7.191 -0.989 18.707 1.00 93.44 95 PHE A CA 1
ATOM 734 C C . PHE A 1 95 ? -8.461 -1.192 19.524 1.00 93.44 95 PHE A C 1
ATOM 736 O O . PHE A 1 95 ? -9.521 -1.475 18.970 1.00 93.44 95 PHE A O 1
ATOM 743 N N . HIS A 1 96 ? -8.356 -1.026 20.841 1.00 95.69 96 HIS A N 1
ATOM 744 C CA . HIS A 1 96 ? -9.512 -0.993 21.727 1.00 95.69 96 HIS A CA 1
ATOM 745 C C . HIS A 1 96 ? -9.923 0.466 21.943 1.00 95.69 96 HIS A C 1
ATOM 747 O O . HIS A 1 96 ? -9.178 1.242 22.542 1.00 95.69 96 HIS A O 1
ATOM 753 N N . LEU A 1 97 ? -11.089 0.844 21.420 1.00 94.31 97 LEU A N 1
ATOM 754 C CA . LEU A 1 97 ? -11.655 2.183 21.571 1.00 94.31 97 LEU A CA 1
ATOM 755 C C . LEU A 1 97 ? -12.666 2.176 22.720 1.00 94.31 97 LEU A C 1
ATOM 757 O O . LEU A 1 97 ? -13.547 1.321 22.757 1.00 94.31 97 LEU A O 1
ATOM 761 N N . VAL A 1 98 ? -12.547 3.131 23.643 1.00 96.31 98 VAL A N 1
ATOM 762 C CA . VAL A 1 98 ? -13.435 3.258 24.806 1.00 96.31 98 VAL A CA 1
ATOM 763 C C . VAL A 1 98 ? -14.185 4.582 24.720 1.00 96.31 98 VAL A C 1
ATOM 765 O O . VAL A 1 98 ? -13.566 5.638 24.607 1.00 96.31 98 VAL A O 1
ATOM 768 N N . GLY A 1 99 ? -15.515 4.520 24.793 1.00 96.06 99 GLY A N 1
ATOM 769 C CA . GLY A 1 99 ? -16.401 5.683 24.718 1.00 96.06 99 GLY A CA 1
ATOM 770 C C . GLY A 1 99 ? -17.392 5.609 23.551 1.00 96.06 99 GLY A C 1
ATOM 771 O O . GLY A 1 99 ? -17.459 4.593 22.857 1.00 96.06 99 GLY A O 1
ATOM 772 N N . PRO A 1 100 ? -18.195 6.667 23.336 1.00 95.50 100 PRO A N 1
ATOM 773 C CA . PRO A 1 100 ? -19.139 6.714 22.227 1.00 95.50 100 PRO A CA 1
ATOM 774 C C . PRO A 1 100 ? -18.389 6.762 20.889 1.00 95.50 100 PRO A C 1
ATOM 776 O O . PRO A 1 100 ? -17.620 7.686 20.630 1.00 95.50 100 PRO A O 1
ATOM 779 N N . LEU A 1 101 ? -18.635 5.773 20.026 1.00 95.56 101 LEU A N 1
ATOM 780 C CA . LEU A 1 101 ? -18.070 5.698 18.680 1.00 95.56 101 LEU A CA 1
ATOM 781 C C . LEU A 1 101 ? -19.150 6.002 17.638 1.00 95.56 101 LEU A C 1
ATOM 783 O O . LEU A 1 101 ? -20.159 5.305 17.560 1.00 95.56 101 LEU A O 1
ATOM 787 N N . ASN A 1 102 ? -18.907 7.006 16.795 1.00 97.31 102 ASN A N 1
ATOM 788 C CA . ASN A 1 102 ? -19.700 7.226 15.590 1.00 97.31 102 ASN A CA 1
ATOM 789 C C . ASN A 1 102 ? -19.051 6.484 14.412 1.00 97.31 102 ASN A C 1
ATOM 791 O O . ASN A 1 102 ? -18.032 6.920 13.876 1.00 97.31 102 ASN A O 1
ATOM 795 N N . VAL A 1 103 ? -19.647 5.358 14.017 1.00 96.62 103 VAL A N 1
ATOM 796 C CA . VAL A 1 103 ? -19.122 4.487 12.953 1.00 96.62 103 VAL A CA 1
ATOM 797 C C . VAL A 1 103 ? -19.064 5.207 11.603 1.00 96.62 103 VAL A C 1
ATOM 799 O O . VAL A 1 103 ? -18.046 5.125 10.923 1.00 96.62 103 VAL A O 1
ATOM 802 N N . ALA A 1 104 ? -20.085 5.996 11.257 1.00 98.12 104 ALA A N 1
ATOM 803 C CA . ALA A 1 104 ? -20.125 6.720 9.985 1.00 98.12 104 ALA A CA 1
ATOM 804 C C . ALA A 1 104 ? -18.974 7.734 9.858 1.00 98.12 104 ALA A C 1
ATOM 806 O O . ALA A 1 104 ? -18.415 7.935 8.781 1.00 98.12 104 ALA A O 1
ATOM 807 N N . TRP A 1 105 ? -18.577 8.363 10.969 1.00 97.56 105 TRP A N 1
ATOM 808 C CA . TRP A 1 105 ? 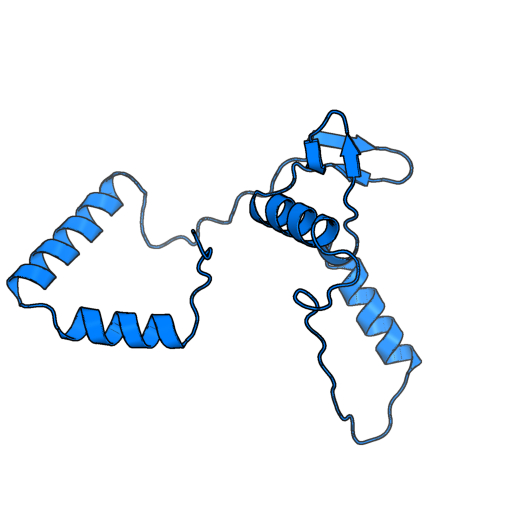-17.433 9.279 10.981 1.00 97.56 105 TRP A CA 1
ATOM 809 C C . TRP A 1 105 ? -16.103 8.536 10.859 1.00 97.56 105 TRP A C 1
ATOM 811 O O . TRP A 1 105 ? -15.196 9.018 10.181 1.00 97.56 105 TRP A O 1
ATOM 821 N N . LEU A 1 106 ? -15.987 7.359 11.478 1.00 96.75 106 LEU A N 1
ATOM 822 C CA . LEU A 1 106 ? -14.802 6.515 11.345 1.00 96.75 106 LEU A CA 1
ATOM 823 C C . LEU A 1 106 ? -14.624 6.029 9.897 1.00 96.75 106 LEU A C 1
ATOM 825 O O . LEU A 1 106 ? -13.525 6.116 9.351 1.00 96.75 106 LEU A O 1
ATOM 829 N N . GLU A 1 107 ? -15.702 5.590 9.247 1.00 97.94 107 GLU A N 1
ATOM 830 C CA . GLU A 1 107 ? -15.702 5.200 7.831 1.00 97.94 107 GLU A CA 1
ATOM 831 C C . GLU A 1 107 ? -15.315 6.364 6.913 1.00 97.94 107 GLU A C 1
ATOM 833 O O . GLU A 1 107 ? -14.486 6.203 6.010 1.00 97.94 107 GLU A O 1
ATOM 838 N N . ALA A 1 108 ? -15.855 7.560 7.167 1.00 98.44 108 ALA A N 1
ATOM 839 C CA . ALA A 1 108 ? -15.498 8.762 6.422 1.00 98.44 108 ALA A CA 1
ATOM 840 C C . ALA A 1 108 ? -14.014 9.125 6.598 1.00 98.44 108 ALA A C 1
ATOM 842 O O . ALA A 1 108 ? -13.344 9.479 5.625 1.00 98.44 108 ALA A O 1
ATOM 843 N N . ALA A 1 109 ? -13.472 8.980 7.812 1.00 97.88 109 ALA A N 1
ATOM 844 C CA . ALA A 1 109 ? -12.058 9.217 8.088 1.00 97.88 109 ALA A CA 1
ATOM 845 C C . ALA A 1 109 ? -11.155 8.237 7.319 1.00 97.88 109 ALA A C 1
ATOM 847 O O . ALA A 1 109 ? -10.211 8.672 6.656 1.00 97.88 109 ALA A O 1
ATOM 848 N N . PHE A 1 110 ? -11.461 6.935 7.333 1.00 97.56 110 PHE A N 1
ATOM 849 C CA . PHE A 1 110 ? -10.714 5.951 6.540 1.00 97.56 110 PHE A CA 1
ATOM 850 C C . PHE A 1 110 ? -10.826 6.216 5.038 1.00 97.56 110 PHE A C 1
ATOM 852 O O . PHE A 1 110 ? -9.820 6.168 4.330 1.00 97.56 110 PHE A O 1
ATOM 859 N N . SER A 1 111 ? -12.017 6.572 4.557 1.00 98.31 111 SER A N 1
ATOM 860 C CA . SER A 1 111 ? -12.237 6.929 3.153 1.00 98.31 111 SER A CA 1
ATOM 861 C C . SER A 1 111 ? -11.381 8.127 2.736 1.00 98.31 111 SER A C 1
ATOM 863 O O . SER A 1 111 ? -10.758 8.099 1.676 1.00 98.31 111 SER A O 1
ATOM 865 N N . ALA A 1 112 ? -11.272 9.150 3.589 1.00 98.31 112 ALA A N 1
ATOM 866 C CA . ALA A 1 112 ? -10.418 10.308 3.340 1.00 98.31 112 ALA A CA 1
ATOM 867 C C . ALA A 1 112 ? -8.924 9.938 3.297 1.00 98.31 112 ALA A C 1
ATOM 869 O O . ALA A 1 112 ? -8.189 10.443 2.447 1.00 98.31 112 ALA A O 1
ATOM 870 N N . VAL A 1 113 ? -8.471 9.025 4.165 1.00 98.19 113 VAL A N 1
ATOM 871 C CA . VAL A 1 113 ? -7.093 8.501 4.141 1.00 98.19 113 VAL A CA 1
ATOM 872 C C . VAL A 1 113 ? -6.826 7.744 2.836 1.00 98.19 113 VAL A C 1
ATOM 874 O O . VAL A 1 113 ? -5.839 8.030 2.159 1.00 98.19 113 VAL A O 1
ATOM 877 N N . ILE A 1 114 ? -7.720 6.839 2.427 1.00 97.50 114 ILE A N 1
ATOM 878 C CA . ILE A 1 114 ? -7.592 6.083 1.169 1.00 97.50 114 ILE A CA 1
ATOM 879 C C . ILE A 1 114 ? -7.566 7.029 -0.041 1.00 97.50 114 ILE A C 1
ATOM 881 O O . ILE A 1 114 ? -6.728 6.888 -0.930 1.00 97.50 114 ILE A O 1
ATOM 885 N N . GLN A 1 115 ? -8.436 8.041 -0.074 1.00 96.19 115 GLN A N 1
ATOM 886 C CA . GLN A 1 115 ? -8.454 9.027 -1.159 1.00 96.19 115 GLN A CA 1
ATOM 887 C C . GLN A 1 115 ? -7.157 9.847 -1.212 1.00 96.19 115 GLN A C 1
ATOM 889 O O . GLN A 1 115 ? -6.603 10.046 -2.294 1.00 96.19 115 GLN A O 1
ATOM 894 N N . ARG A 1 116 ? -6.631 10.266 -0.055 1.00 95.81 116 ARG A N 1
A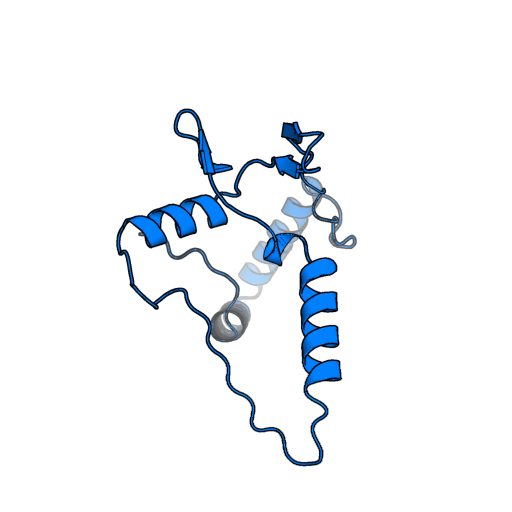TOM 895 C CA . ARG A 1 116 ? -5.402 11.066 0.051 1.00 95.81 116 ARG A CA 1
ATOM 896 C C . ARG A 1 116 ? -4.138 10.310 -0.373 1.00 95.81 116 ARG A C 1
ATOM 898 O O . ARG A 1 116 ? -3.206 10.945 -0.861 1.00 95.81 116 ARG A O 1
ATOM 905 N N . HIS A 1 117 ? -4.073 8.999 -0.150 1.00 95.94 117 HIS A N 1
ATOM 906 C CA . HIS A 1 117 ? -2.861 8.207 -0.361 1.00 95.94 117 HIS A CA 1
ATOM 907 C C . HIS A 1 117 ? -2.966 7.312 -1.599 1.00 95.94 117 HIS A C 1
ATOM 909 O O . HIS A 1 117 ? -3.621 6.275 -1.560 1.00 95.94 117 HIS A O 1
ATOM 915 N N . ASP A 1 118 ? -2.241 7.664 -2.666 1.00 92.00 118 ASP A N 1
ATOM 916 C CA . ASP A 1 118 ? -2.234 6.896 -3.923 1.00 92.00 118 ASP A CA 1
ATOM 917 C C . ASP A 1 118 ? -1.875 5.419 -3.716 1.00 92.00 118 ASP A C 1
ATOM 919 O O . ASP A 1 118 ? -2.532 4.552 -4.281 1.00 92.00 118 ASP A O 1
ATOM 923 N N . MET A 1 119 ? -0.920 5.124 -2.825 1.00 92.25 119 MET A N 1
ATOM 924 C CA . MET A 1 119 ? -0.481 3.755 -2.516 1.00 92.25 119 MET A CA 1
ATOM 925 C C . MET A 1 119 ? -1.608 2.847 -1.991 1.00 92.25 119 MET A C 1
ATOM 927 O O . MET A 1 119 ? -1.532 1.637 -2.171 1.00 92.25 119 MET A O 1
ATOM 93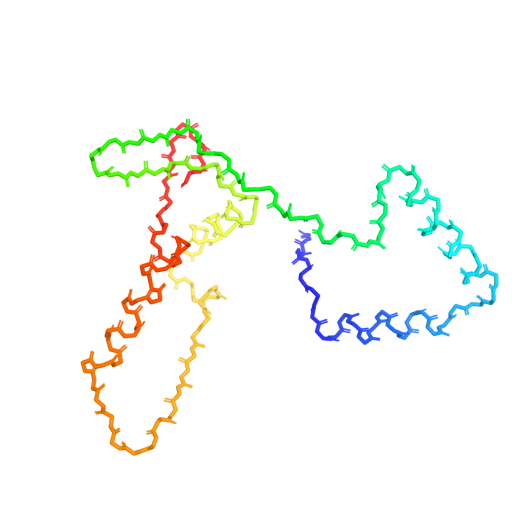1 N N . LEU A 1 120 ? -2.659 3.399 -1.369 1.00 95.75 120 LEU A N 1
ATOM 932 C CA . LEU A 1 120 ? -3.816 2.623 -0.892 1.00 95.75 120 LEU A CA 1
ATOM 933 C C . LEU A 1 120 ? -4.847 2.338 -1.996 1.00 95.75 120 LEU A C 1
ATOM 935 O O . LEU A 1 120 ? -5.803 1.602 -1.768 1.00 95.75 120 LEU A O 1
ATOM 939 N N . ARG A 1 121 ? -4.666 2.931 -3.178 1.00 94.12 121 ARG A N 1
ATOM 940 C CA . ARG A 1 121 ? -5.510 2.760 -4.369 1.00 94.12 121 ARG A CA 1
ATOM 941 C C . ARG A 1 121 ? -4.727 2.196 -5.560 1.00 94.12 121 ARG A C 1
ATOM 943 O O . ARG A 1 121 ? -5.263 2.133 -6.662 1.00 94.12 121 ARG A O 1
ATOM 950 N N . THR A 1 122 ? -3.466 1.822 -5.357 1.00 93.31 122 THR A N 1
ATOM 951 C CA . THR A 1 122 ? -2.623 1.203 -6.381 1.00 93.31 122 THR A CA 1
ATOM 952 C C . THR A 1 122 ? -2.988 -0.270 -6.532 1.00 93.31 122 THR A C 1
ATOM 954 O O . THR A 1 122 ? -3.111 -0.994 -5.546 1.00 93.31 122 THR A O 1
ATOM 957 N N . THR A 1 123 ? -3.123 -0.710 -7.778 1.00 93.38 123 THR A N 1
ATOM 958 C CA . THR A 1 123 ? -3.195 -2.129 -8.146 1.00 93.38 123 THR A CA 1
ATOM 959 C C . THR A 1 123 ? -1.946 -2.481 -8.941 1.00 93.38 123 THR A C 1
ATOM 961 O O . THR A 1 123 ? -1.293 -1.575 -9.453 1.00 93.38 123 THR A O 1
ATOM 964 N N . PHE A 1 124 ? -1.607 -3.768 -8.992 1.00 92.62 124 PHE A N 1
ATOM 965 C CA . PHE A 1 124 ? -0.453 -4.251 -9.739 1.00 92.62 124 PHE A CA 1
ATOM 966 C C . PHE A 1 124 ? -0.898 -5.157 -10.884 1.00 92.62 124 PHE A C 1
ATOM 968 O O . PHE A 1 124 ? -1.796 -5.984 -10.697 1.00 92.62 124 PHE A O 1
ATOM 975 N N . ALA A 1 125 ? -0.253 -5.024 -12.037 1.00 91.06 125 ALA A N 1
ATOM 976 C CA . ALA A 1 125 ? -0.511 -5.820 -13.229 1.00 91.06 125 ALA A CA 1
ATOM 977 C C . ALA A 1 125 ? 0.799 -6.274 -13.884 1.00 91.06 125 ALA A C 1
ATOM 979 O O . ALA A 1 125 ? 1.827 -5.608 -13.793 1.00 91.06 125 ALA A O 1
ATOM 980 N N . MET A 1 126 ? 0.754 -7.428 -14.550 1.00 91.19 126 MET A N 1
ATOM 981 C CA . MET A 1 126 ? 1.862 -7.929 -15.362 1.00 91.19 126 MET A CA 1
ATOM 982 C C . MET A 1 126 ? 1.552 -7.676 -16.838 1.00 91.19 126 MET A C 1
ATOM 984 O O . MET A 1 126 ? 0.559 -8.198 -17.343 1.00 91.19 126 MET A O 1
ATOM 988 N N . GLU A 1 127 ? 2.416 -6.939 -17.531 1.00 88.81 127 GLU A N 1
ATOM 989 C CA . GLU A 1 127 ? 2.342 -6.699 -18.979 1.00 88.81 127 GLU A CA 1
ATOM 990 C C . GLU A 1 127 ? 3.713 -7.008 -19.591 1.00 88.81 127 GLU A C 1
ATOM 992 O O . GLU A 1 127 ? 4.729 -6.542 -19.086 1.00 88.81 127 GLU A O 1
ATOM 997 N N . ASP A 1 128 ? 3.767 -7.853 -20.625 1.00 88.25 128 ASP A N 1
ATOM 998 C CA . ASP A 1 128 ? 5.005 -8.237 -21.332 1.00 88.25 128 ASP A CA 1
ATOM 999 C C . ASP A 1 128 ? 6.180 -8.687 -20.431 1.00 88.25 128 ASP A C 1
ATOM 1001 O O . ASP A 1 128 ? 7.353 -8.563 -20.777 1.00 88.25 128 ASP A O 1
ATOM 1005 N N . GLY A 1 129 ? 5.867 -9.265 -19.266 1.00 85.88 129 GLY A N 1
ATOM 1006 C CA . GLY A 1 129 ? 6.859 -9.733 -18.291 1.00 85.88 129 GLY A CA 1
ATOM 1007 C C . GLY A 1 129 ? 7.356 -8.663 -17.314 1.00 85.88 129 GLY A C 1
ATOM 1008 O O . GLY A 1 129 ? 8.173 -8.976 -16.447 1.00 85.88 129 GLY A O 1
ATOM 1009 N N . GLU A 1 130 ? 6.830 -7.442 -17.389 1.00 88.50 130 GLU A N 1
ATOM 1010 C CA . GLU A 1 130 ? 7.105 -6.352 -16.458 1.00 88.50 130 GLU A CA 1
ATOM 1011 C C . GLU A 1 130 ? 5.925 -6.106 -15.506 1.00 88.50 130 GLU A C 1
ATOM 1013 O O . GLU A 1 130 ? 4.760 -6.284 -15.859 1.00 88.50 130 GLU A O 1
ATOM 1018 N N . LEU A 1 131 ? 6.251 -5.730 -14.265 1.00 91.88 131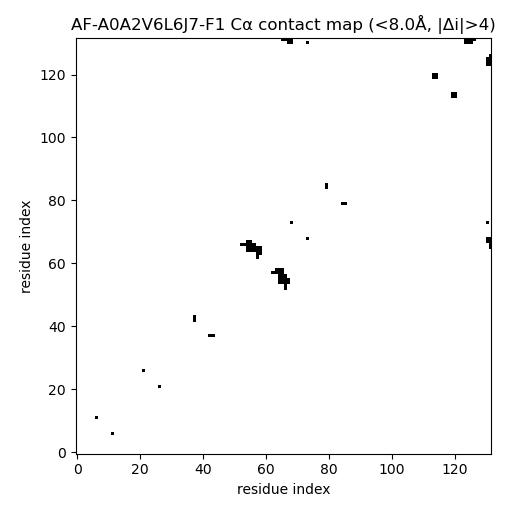 LEU A N 1
ATOM 1019 C CA . LEU A 1 131 ? 5.277 -5.391 -13.228 1.00 91.88 131 LEU A CA 1
ATOM 1020 C C . LEU A 1 131 ? 5.033 -3.881 -13.217 1.00 91.88 131 LEU A C 1
ATOM 1022 O O . LEU A 1 131 ? 5.980 -3.104 -13.032 1.00 91.88 131 LEU A O 1
ATOM 1026 N N . PHE A 1 132 ? 3.763 -3.510 -13.307 1.00 87.75 132 PHE A N 1
ATOM 1027 C CA . PHE A 1 132 ? 3.254 -2.145 -13.225 1.00 87.75 132 PHE A CA 1
ATOM 1028 C C . PHE A 1 132 ? 2.319 -1.988 -12.030 1.00 87.75 132 PHE A C 1
ATOM 1030 O O . PHE A 1 132 ? 1.659 -2.992 -11.680 1.00 87.75 132 PHE A O 1
#

Solvent-accessible surface area (backbone atoms only — not comparable to full-atom values): 8645 Å² total; per-residue (Å²): 138,84,86,84,82,73,87,46,74,67,52,55,53,53,49,52,54,57,61,68,70,49,50,74,67,53,48,52,52,49,53,49,51,63,51,59,56,38,76,82,46,76,62,98,80,61,85,73,72,78,76,76,81,71,62,80,46,73,45,80,82,71,79,43,74,42,43,81,52,49,74,66,53,52,53,50,53,50,51,47,69,75,43,71,90,62,63,88,86,60,84,86,83,87,81,90,83,85,75,93,77,60,63,70,59,53,52,50,51,52,51,50,51,43,71,72,34,64,78,74,70,61,77,79,49,79,55,100,89,41,59,54

Secondary structure (DSSP, 8-state):
--------HHHHHHHHHHHHT--HHHHHHHHHHHHHTTTTS--TTS--PPPPPPPSEEETTTTEEE-PPPHHHHHHHHHHHHSTT--TT---------S---HHHHHHHHHHHHHH-GGGS----EETTEE-

Foldseek 3Di:
DDDDDDDDPVNVVVVVVVLVPDDPVRVVVVVVVVVVVCVVPPDPPDPPPPDDFAFPDFDVVVGDGHGFDDPVRVVVVCVCVVDPPDCPPPDDDDDDDDDDDDVVVVVVVVVVVCVVDVVSVDDWDADPNGID

Radius of gyration: 22.33 Å; Cα contacts (8 Å, |Δi|>4): 45; chains: 1; bounding box: 63×38×46 Å

Sequence (132 aa):
MSEVNAPSKANSIALKQRLAGLSANQRALLLRRLGEDKSEVGSAGEWRAIPRAQPLRVEEHPRVAVYPASRGQQRMWFLHHYAPGSPVYCVPSAFHLVGPLNVAWLEAAFSAVIQRHDMLRTTFAMEDGELF

Mean predicted aligned error: 13.57 Å